Protein AF-A0A200QDT8-F1 (afdb_monomer)

Secondary structure (DSSP, 8-state):
-----------SS-GGGGTSPPPTT--PPPPPPB-S-S-HHHHHHHHHHHHGGGTT-HHHHHHHGGGGB-HHHHHHHHTSPTT----

Solvent-accessible surface area (backbone atoms only — not comparable to full-atom values): 5568 Å² total; per-residue (Å²): 137,78,85,89,86,80,68,94,78,57,53,27,41,54,71,70,62,76,75,51,79,76,65,91,89,70,70,89,70,88,57,77,69,38,51,74,75,79,61,66,68,59,52,52,50,52,53,41,60,64,48,48,93,50,46,82,36,65,70,55,50,66,73,48,49,66,67,28,34,30,68,61,37,33,53,52,54,73,68,42,56,59,58,70,47,82,134

pLDDT: mean 88.83, std 16.09, range [31.02, 98.56]

Radius of gyration: 13.63 Å; Cα contacts (8 Å, |Δi|>4): 80; chains: 1; bounding box: 25×38×32 Å

Organism: Macleaya cordata (NCBI:txid56857)

Mean predicted aligned error: 5.43 Å

Sequence (87 aa):
MNKIFLFNHRPPYPSELQQRSFPKGYFSPTFTLYNGEGSAREHVSRFLETLGEHEGDFDLRLREFSKSLTGRAYTWYNNLKPNSIHT

Foldseek 3Di:
DDDDDDDPQQFLAANVLVVDDDPPPDDQFQAAEDAPDDDPPVSVVRLLVRCPPCSVPPSVCSVNVLNNYDHPRNVVRSPRDHPNDDD

Structure (mmCIF, N/CA/C/O backbone):
data_AF-A0A200QDT8-F1
#
_entry.id   AF-A0A200QDT8-F1
#
loop_
_atom_site.group_PDB
_atom_site.id
_atom_site.type_symbol
_atom_site.label_atom_id
_atom_site.label_alt_id
_atom_site.label_comp_id
_atom_site.label_asym_id
_atom_site.label_entity_id
_atom_site.label_seq_id
_atom_site.pdbx_PDB_ins_code
_atom_site.Cartn_x
_atom_site.Cartn_y
_atom_site.Cartn_z
_atom_site.occupancy
_atom_site.B_iso_or_equiv
_atom_site.auth_seq_id
_atom_site.auth_comp_id
_atom_site.auth_asym_id
_atom_site.auth_atom_id
_atom_site.pdbx_PDB_model_num
ATOM 1 N N . MET A 1 1 ? 1.722 26.682 4.899 1.00 32.88 1 MET A N 1
ATOM 2 C CA . MET A 1 1 ? 2.008 26.401 3.478 1.00 32.88 1 MET A CA 1
ATOM 3 C C . MET A 1 1 ? 0.809 25.688 2.865 1.00 32.88 1 MET A C 1
ATOM 5 O O . MET A 1 1 ? 0.498 24.578 3.263 1.00 32.88 1 MET A O 1
ATOM 9 N N . ASN A 1 2 ? 0.096 26.423 2.007 1.00 31.02 2 ASN A N 1
ATOM 10 C CA . ASN A 1 2 ? -0.768 26.022 0.888 1.00 31.02 2 ASN A CA 1
ATOM 11 C C . ASN A 1 2 ? -1.738 24.835 1.052 1.00 31.02 2 ASN A C 1
ATOM 13 O O . ASN A 1 2 ? -1.483 23.713 0.627 1.00 31.02 2 ASN A O 1
ATOM 17 N N . LYS A 1 3 ? -2.944 25.187 1.525 1.00 40.78 3 LYS A N 1
ATOM 18 C CA . LYS A 1 3 ? -4.213 24.785 0.889 1.00 40.78 3 LYS A CA 1
ATOM 19 C C . LYS A 1 3 ? -4.126 25.046 -0.625 1.00 40.78 3 LYS A C 1
ATOM 21 O O . LYS A 1 3 ? -3.485 26.017 -1.008 1.00 40.78 3 LYS A O 1
ATOM 26 N N . ILE A 1 4 ? -4.867 24.274 -1.426 1.00 43.69 4 ILE A N 1
ATOM 27 C CA . ILE A 1 4 ? -4.935 24.272 -2.906 1.00 43.69 4 ILE A CA 1
ATOM 28 C C . ILE A 1 4 ? -3.946 23.263 -3.522 1.00 43.69 4 ILE A C 1
ATOM 30 O O . ILE A 1 4 ? -2.866 23.664 -3.909 1.00 43.69 4 ILE A O 1
ATOM 34 N N . PHE A 1 5 ? -4.305 21.965 -3.547 1.00 41.69 5 PHE A N 1
ATOM 35 C CA . PHE A 1 5 ? -4.007 20.961 -4.607 1.00 41.69 5 PHE A CA 1
ATOM 36 C C . PHE A 1 5 ? -4.499 19.540 -4.239 1.00 41.69 5 PHE A C 1
ATOM 38 O O . PHE A 1 5 ? -3.815 18.554 -4.483 1.00 41.69 5 PHE A O 1
ATOM 45 N N . LEU A 1 6 ? -5.712 19.380 -3.707 1.00 45.59 6 LEU A N 1
ATOM 46 C CA . LEU A 1 6 ? -6.433 18.126 -3.940 1.00 45.59 6 LEU A CA 1
ATOM 47 C C . LEU A 1 6 ? -7.724 18.480 -4.666 1.00 45.59 6 LEU A C 1
ATOM 49 O O . LEU A 1 6 ? -8.738 18.842 -4.078 1.00 45.59 6 LEU A O 1
ATOM 53 N N . PHE A 1 7 ? -7.604 18.430 -5.992 1.00 45.47 7 PHE A N 1
ATOM 54 C CA . PHE A 1 7 ? -8.675 18.114 -6.928 1.00 45.47 7 PHE A CA 1
ATOM 55 C C . PHE A 1 7 ? -9.553 16.979 -6.376 1.00 45.47 7 PHE A C 1
ATOM 57 O O . PHE A 1 7 ? -9.118 16.248 -5.494 1.00 45.47 7 PHE A O 1
ATOM 64 N N . ASN A 1 8 ? -10.757 16.803 -6.925 1.00 52.06 8 ASN A N 1
ATOM 65 C CA . ASN A 1 8 ? -11.685 15.690 -6.677 1.00 52.06 8 ASN A CA 1
ATOM 66 C C . ASN A 1 8 ? -11.061 14.292 -6.923 1.00 52.06 8 ASN A C 1
ATOM 68 O O . ASN A 1 8 ? -11.525 13.542 -7.781 1.00 52.06 8 ASN A O 1
ATOM 72 N N . HIS A 1 9 ? -10.011 13.917 -6.197 1.00 67.31 9 HIS A N 1
ATOM 73 C CA . HIS A 1 9 ? -9.453 12.583 -6.197 1.00 67.31 9 HIS A CA 1
ATOM 74 C C . HIS A 1 9 ? -10.391 11.731 -5.360 1.00 67.31 9 HIS A C 1
ATOM 76 O O . HIS A 1 9 ? -10.379 11.743 -4.130 1.00 67.31 9 HIS A O 1
ATOM 82 N N . ARG A 1 10 ? -11.315 11.085 -6.061 1.00 81.31 10 ARG A N 1
ATOM 83 C CA . ARG A 1 10 ? -12.147 10.055 -5.470 1.00 81.31 10 ARG A CA 1
ATOM 84 C C . ARG A 1 10 ? -11.368 8.753 -5.624 1.00 81.31 10 ARG A C 1
ATOM 86 O O . ARG A 1 10 ? -11.103 8.369 -6.764 1.00 81.31 10 ARG A O 1
ATOM 93 N N . PRO A 1 11 ? -10.981 8.099 -4.522 1.00 87.75 11 PRO A N 1
ATOM 94 C CA . PRO A 1 11 ? -10.253 6.855 -4.600 1.00 87.75 11 PRO A CA 1
ATOM 95 C C . PRO A 1 11 ? -11.111 5.800 -5.303 1.00 87.75 11 PRO A C 1
ATOM 97 O O . PRO A 1 11 ? -12.343 5.901 -5.342 1.00 87.75 11 PRO A O 1
ATOM 100 N N . PRO A 1 12 ? -10.470 4.762 -5.847 1.00 93.31 12 PRO A N 1
ATOM 101 C CA . PRO A 1 12 ? -11.199 3.672 -6.469 1.00 93.31 12 PRO A CA 1
ATOM 102 C C . PRO A 1 12 ? -11.950 2.802 -5.457 1.00 93.31 12 PRO A C 1
ATOM 104 O O . PRO A 1 12 ? -12.848 2.074 -5.860 1.00 93.31 12 PRO A O 1
ATOM 107 N N . TYR A 1 13 ? -11.637 2.898 -4.163 1.00 93.31 13 TYR A N 1
ATOM 108 C CA . TYR A 1 13 ? -12.388 2.263 -3.078 1.00 93.31 13 TYR A CA 1
ATOM 109 C C . TYR A 1 13 ? -13.531 3.158 -2.552 1.00 93.31 13 TYR A C 1
ATOM 111 O O . TYR A 1 13 ? -13.515 4.367 -2.805 1.00 93.31 13 TYR A O 1
ATOM 119 N N . PRO A 1 14 ? -14.504 2.604 -1.797 1.00 91.69 14 PRO A N 1
ATOM 120 C CA . PRO A 1 14 ? -15.656 3.347 -1.295 1.00 91.69 14 PRO A CA 1
ATOM 121 C C . PRO A 1 14 ? -15.244 4.569 -0.470 1.00 91.69 14 PRO A C 1
ATOM 123 O O . PRO A 1 14 ? -14.432 4.477 0.455 1.00 91.69 14 PRO A O 1
ATOM 126 N N . SER A 1 15 ? -15.783 5.739 -0.814 1.00 87.12 15 SER A N 1
ATOM 127 C CA . SER A 1 15 ? -15.376 7.008 -0.194 1.00 87.12 15 SER A CA 1
ATOM 128 C C . SER A 1 15 ? -15.617 7.069 1.320 1.00 87.12 15 SER A C 1
ATOM 130 O O . SER A 1 15 ? -14.920 7.804 2.021 1.00 87.12 15 SER A O 1
ATOM 132 N N . GLU A 1 16 ? -16.540 6.255 1.840 1.00 89.12 16 GLU A N 1
ATOM 133 C CA . GLU A 1 16 ? -16.829 6.131 3.270 1.00 89.12 16 GLU A CA 1
ATOM 134 C C . GLU A 1 16 ? -15.605 5.631 4.053 1.00 89.12 16 GLU A C 1
ATOM 136 O O . GLU A 1 16 ? -15.434 5.988 5.218 1.00 89.12 16 GLU A O 1
ATOM 141 N N . LEU A 1 17 ? -14.708 4.867 3.414 1.00 89.81 17 LEU A N 1
ATOM 142 C CA . LEU A 1 17 ? -13.482 4.366 4.043 1.00 89.81 17 LEU A CA 1
ATOM 143 C C . LEU A 1 17 ? -12.502 5.486 4.408 1.00 89.81 17 LEU A C 1
ATOM 145 O O . LEU A 1 17 ? -11.731 5.334 5.353 1.00 89.81 17 LEU A O 1
ATOM 149 N N . GLN A 1 18 ? -12.539 6.630 3.715 1.00 85.38 18 GLN A N 1
ATOM 150 C CA . GLN A 1 18 ? -11.700 7.776 4.083 1.00 85.38 18 GLN A CA 1
AT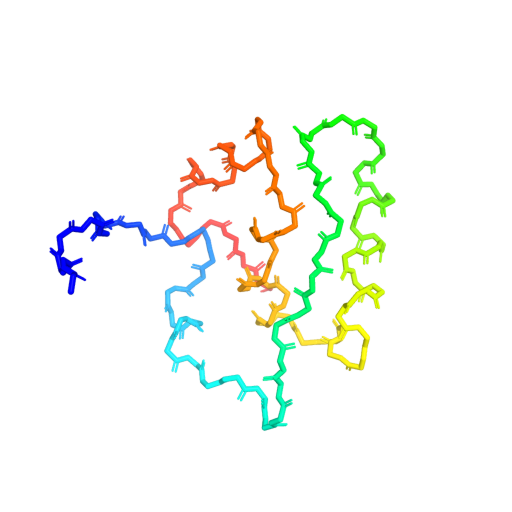OM 151 C C . GLN A 1 18 ? -12.104 8.383 5.429 1.00 85.38 18 GLN A C 1
ATOM 153 O O . GLN A 1 18 ? -11.259 8.949 6.119 1.00 85.38 18 GLN A O 1
ATOM 158 N N . GLN A 1 19 ? -13.383 8.265 5.796 1.00 86.19 19 GLN A N 1
ATOM 159 C CA . GLN A 1 19 ? -13.924 8.806 7.043 1.00 86.19 19 GLN A CA 1
ATOM 160 C C . GLN A 1 19 ? -13.751 7.842 8.223 1.00 86.19 19 GLN A C 1
ATOM 162 O O . GLN A 1 19 ? -13.915 8.251 9.372 1.00 86.19 19 GLN A O 1
ATOM 167 N N . ARG A 1 20 ? -13.409 6.570 7.969 1.00 89.25 20 ARG A N 1
ATOM 168 C CA . ARG A 1 20 ? -13.153 5.591 9.030 1.00 89.25 20 ARG A CA 1
ATOM 169 C C . ARG A 1 20 ? -11.839 5.914 9.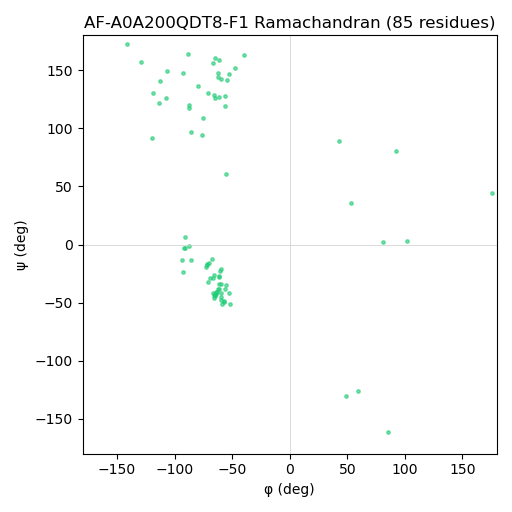743 1.00 89.25 20 ARG A C 1
ATOM 171 O O . ARG A 1 20 ? -10.787 6.103 9.122 1.00 89.25 20 ARG A O 1
ATOM 178 N N . SER A 1 21 ? -11.898 5.949 11.070 1.00 90.25 21 SER A N 1
ATOM 179 C CA . SER A 1 21 ? -10.710 6.068 11.914 1.00 90.25 21 SER A CA 1
ATOM 180 C C . SER A 1 21 ? -9.769 4.890 11.674 1.00 90.25 21 SER A C 1
ATOM 182 O O . SER A 1 21 ? -10.214 3.763 11.471 1.00 90.25 21 SER A O 1
ATOM 184 N N . PHE A 1 22 ? -8.462 5.143 11.694 1.00 91.12 22 PHE A N 1
ATOM 185 C CA . PHE A 1 22 ? -7.479 4.062 11.733 1.00 91.12 22 PHE A CA 1
ATOM 186 C C . PHE A 1 22 ? -7.561 3.298 13.067 1.00 91.12 22 PHE A C 1
ATOM 188 O O . PHE A 1 22 ? -7.998 3.882 14.069 1.00 91.12 22 PHE A O 1
ATOM 195 N N . PRO A 1 23 ? -7.117 2.026 13.110 1.00 90.19 23 PRO A N 1
ATOM 196 C CA . PRO A 1 23 ? -6.968 1.295 14.361 1.00 90.19 23 PRO A CA 1
ATOM 197 C C . PRO A 1 23 ? -6.124 2.080 15.373 1.00 90.19 23 PRO A C 1
ATOM 199 O O . PRO A 1 23 ? -5.201 2.820 15.017 1.00 90.19 23 PRO A O 1
ATOM 202 N N . LYS A 1 24 ? -6.443 1.941 16.661 1.00 91.19 24 LYS A N 1
ATOM 203 C CA . LYS A 1 24 ? -5.719 2.651 17.721 1.00 91.19 24 LYS A CA 1
ATOM 204 C C . LYS A 1 24 ? -4.250 2.223 17.722 1.00 91.19 24 LYS A C 1
ATOM 206 O O . LYS A 1 24 ? -3.961 1.040 17.823 1.00 91.19 24 LYS A O 1
ATOM 211 N N . GLY A 1 25 ? -3.343 3.197 17.671 1.00 89.38 25 GLY A N 1
ATOM 212 C CA . GLY A 1 25 ? -1.901 2.936 17.643 1.00 89.38 25 GLY A CA 1
ATOM 213 C C . GLY A 1 25 ? -1.355 2.575 16.260 1.00 89.38 25 GLY A C 1
ATOM 214 O O . GLY A 1 25 ? -0.154 2.358 16.141 1.00 89.38 25 GLY A O 1
ATOM 215 N N . TYR A 1 26 ? -2.196 2.564 15.220 1.00 93.81 26 TYR A N 1
ATOM 216 C CA . TYR A 1 26 ? -1.737 2.319 13.863 1.00 93.81 26 TYR A CA 1
ATOM 217 C C . TYR A 1 26 ? -0.824 3.444 13.373 1.00 93.81 26 TYR A C 1
ATOM 219 O O . TYR A 1 26 ? -1.188 4.625 13.391 1.00 93.81 26 TYR A O 1
ATOM 227 N N . PHE A 1 27 ? 0.342 3.050 12.874 1.00 92.50 27 PHE A N 1
ATOM 228 C CA . PHE A 1 27 ? 1.241 3.910 12.129 1.00 92.50 27 PHE A CA 1
ATOM 229 C C . PHE A 1 27 ? 1.408 3.336 10.726 1.00 92.50 27 PHE A C 1
ATOM 231 O O . PHE A 1 27 ? 1.694 2.151 10.577 1.00 92.50 27 PHE A O 1
ATOM 238 N N . SER A 1 28 ? 1.237 4.179 9.708 1.00 92.44 28 SER A N 1
ATOM 239 C CA . SER A 1 28 ? 1.397 3.780 8.308 1.00 92.44 28 SER A CA 1
ATOM 240 C C . SER A 1 28 ? 2.794 3.188 8.084 1.00 92.44 28 SER A C 1
ATOM 242 O O . SER A 1 28 ? 3.776 3.917 8.246 1.00 92.44 28 SER A O 1
ATOM 244 N N . PRO A 1 29 ? 2.909 1.918 7.665 1.00 94.94 29 PRO A N 1
ATOM 245 C CA . PRO A 1 29 ? 4.190 1.332 7.308 1.00 94.94 29 PRO A CA 1
ATOM 246 C C . PRO A 1 29 ? 4.809 2.009 6.085 1.00 94.94 29 PRO A C 1
ATOM 248 O O . PRO A 1 29 ? 4.121 2.627 5.266 1.00 94.94 29 PRO A O 1
ATOM 251 N N . THR A 1 30 ? 6.117 1.824 5.929 1.00 96.62 30 THR A N 1
ATOM 252 C CA . THR A 1 30 ? 6.812 2.100 4.670 1.00 96.62 30 THR A CA 1
ATOM 253 C C . THR A 1 30 ? 6.746 0.857 3.796 1.00 96.62 30 THR A C 1
ATOM 255 O O . THR A 1 30 ? 7.258 -0.194 4.173 1.00 96.62 30 THR A O 1
ATOM 258 N N . PHE A 1 31 ? 6.147 0.978 2.616 1.00 97.25 31 PHE A N 1
ATOM 259 C CA . PHE A 1 31 ? 5.994 -0.136 1.685 1.00 97.25 31 PHE A CA 1
ATOM 260 C C . PHE A 1 31 ? 7.144 -0.204 0.680 1.00 97.25 31 PHE A C 1
ATOM 262 O O . PHE A 1 31 ? 7.664 0.818 0.228 1.00 97.25 31 PHE A O 1
ATOM 269 N N . THR A 1 32 ? 7.496 -1.420 0.259 1.00 96.12 32 THR A N 1
ATOM 270 C CA . THR A 1 32 ? 8.260 -1.601 -0.980 1.00 96.12 32 THR A CA 1
ATOM 271 C C . THR A 1 32 ? 7.408 -1.151 -2.162 1.00 96.12 32 THR A C 1
ATOM 273 O O . THR A 1 32 ? 6.281 -1.617 -2.331 1.00 96.12 32 THR A O 1
ATOM 276 N N . LEU A 1 33 ? 7.953 -0.251 -2.979 1.00 98.31 33 LEU A N 1
ATOM 277 C CA . LEU A 1 33 ? 7.234 0.317 -4.113 1.00 98.31 33 LEU A CA 1
ATOM 278 C C . LEU A 1 33 ? 7.235 -0.629 -5.315 1.00 98.31 33 LEU A C 1
ATOM 280 O O . LEU A 1 33 ? 8.271 -1.167 -5.701 1.00 98.31 33 LEU A O 1
ATOM 284 N N . TYR A 1 34 ? 6.075 -0.759 -5.949 1.00 98.56 34 TYR A N 1
ATOM 285 C CA . TYR A 1 34 ? 5.868 -1.539 -7.161 1.00 98.56 34 TYR A CA 1
ATOM 286 C C . TYR A 1 34 ? 5.523 -0.628 -8.333 1.00 98.56 34 TYR A C 1
ATOM 288 O O . TYR A 1 34 ? 4.551 0.127 -8.296 1.00 98.56 34 TYR A O 1
ATOM 296 N N . ASN A 1 35 ? 6.336 -0.684 -9.387 1.00 98.19 35 ASN A N 1
ATOM 297 C CA . ASN A 1 35 ? 6.178 0.147 -10.583 1.00 98.19 35 ASN A CA 1
ATOM 298 C C . ASN A 1 35 ? 5.313 -0.510 -11.679 1.00 98.19 35 ASN A C 1
ATOM 300 O O . ASN A 1 35 ? 5.053 0.128 -12.704 1.00 98.19 35 ASN A O 1
ATOM 304 N N . GLY A 1 36 ? 4.867 -1.755 -11.466 1.00 97.56 36 GLY A N 1
ATOM 305 C CA . GLY A 1 36 ? 4.171 -2.573 -12.464 1.00 97.56 36 GLY A CA 1
ATOM 306 C C . GLY A 1 36 ? 5.042 -3.645 -13.127 1.00 97.56 36 GLY A C 1
ATOM 307 O O . GLY A 1 36 ? 4.562 -4.330 -14.025 1.00 97.56 36 GLY A O 1
ATOM 308 N N . GLU A 1 37 ? 6.306 -3.795 -12.725 1.00 97.44 37 GLU A N 1
ATOM 309 C CA . GLU A 1 37 ? 7.251 -4.746 -13.320 1.00 97.44 37 GLU A CA 1
ATOM 310 C C . GLU A 1 37 ? 7.615 -5.866 -12.343 1.00 97.44 37 GLU A C 1
ATOM 312 O O . GLU A 1 37 ? 7.791 -5.643 -11.147 1.00 97.44 37 GLU A O 1
ATOM 317 N N . GLY A 1 38 ? 7.733 -7.092 -12.858 1.00 96.62 38 GLY A N 1
ATOM 318 C CA . GLY A 1 38 ? 7.956 -8.286 -12.043 1.00 96.62 38 GLY A CA 1
ATOM 319 C C . GLY A 1 38 ? 6.662 -8.895 -11.493 1.00 96.62 38 GLY A C 1
ATOM 320 O O . GLY A 1 38 ? 5.566 -8.668 -12.010 1.00 96.62 38 GLY A O 1
ATOM 321 N N . SER A 1 39 ? 6.791 -9.722 -10.455 1.00 98.06 39 SER A N 1
ATOM 322 C CA . SER A 1 39 ? 5.689 -10.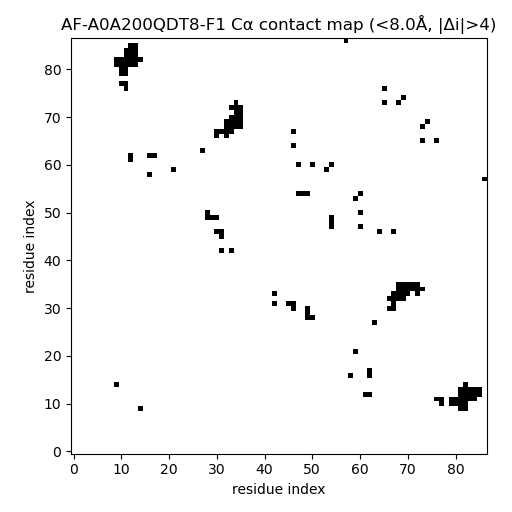530 -9.926 1.00 98.06 39 SER A CA 1
ATOM 323 C C . SER A 1 39 ? 4.694 -9.697 -9.112 1.00 98.06 39 SER A C 1
ATOM 325 O O . SER A 1 39 ? 4.956 -9.323 -7.969 1.00 98.06 39 SER A O 1
ATOM 327 N N . ALA A 1 40 ? 3.499 -9.478 -9.667 1.00 97.56 40 ALA A N 1
ATOM 328 C CA . ALA A 1 40 ? 2.395 -8.848 -8.939 1.00 97.56 40 ALA A CA 1
ATOM 329 C C . ALA A 1 40 ? 1.986 -9.653 -7.690 1.00 97.56 40 ALA A C 1
ATOM 331 O O . ALA A 1 40 ? 1.643 -9.075 -6.662 1.00 97.56 40 ALA A O 1
ATOM 332 N N . ARG A 1 41 ? 2.071 -10.991 -7.747 1.00 98.19 41 ARG A N 1
ATOM 333 C CA . ARG A 1 41 ? 1.770 -11.864 -6.602 1.00 98.19 41 ARG A CA 1
ATOM 334 C C . ARG A 1 41 ? 2.747 -11.644 -5.448 1.00 98.19 41 ARG A C 1
ATOM 336 O O . ARG A 1 41 ? 2.328 -11.594 -4.298 1.00 98.19 41 ARG A O 1
ATOM 343 N N . GLU A 1 42 ? 4.033 -11.512 -5.755 1.00 98.38 42 GLU A N 1
ATOM 344 C CA . GLU A 1 42 ? 5.070 -11.243 -4.754 1.00 98.38 42 GLU A CA 1
ATOM 345 C C . GLU A 1 42 ? 4.899 -9.855 -4.139 1.00 98.38 42 GLU A C 1
ATOM 347 O O . GLU A 1 42 ? 4.989 -9.706 -2.924 1.00 98.38 42 GLU A O 1
ATOM 352 N N . HIS A 1 43 ? 4.578 -8.854 -4.963 1.00 98.38 43 HIS A N 1
ATOM 353 C CA . HIS A 1 43 ? 4.238 -7.522 -4.480 1.00 98.38 43 HIS A CA 1
ATOM 354 C C . HIS A 1 43 ? 3.063 -7.554 -3.490 1.00 98.38 43 HIS A C 1
ATOM 356 O O . HIS A 1 43 ? 3.183 -6.998 -2.401 1.00 98.38 43 HIS A O 1
ATOM 362 N N . VAL A 1 44 ? 1.966 -8.243 -3.829 1.00 97.75 44 VAL A N 1
ATOM 363 C CA . VAL A 1 44 ? 0.803 -8.369 -2.937 1.00 97.75 44 VAL A CA 1
ATOM 364 C C . VAL A 1 44 ? 1.160 -9.122 -1.650 1.00 97.75 44 VAL A C 1
ATOM 366 O O . VAL A 1 44 ? 0.745 -8.683 -0.583 1.00 97.75 44 VAL A O 1
ATOM 369 N N . SER A 1 45 ? 1.962 -10.194 -1.718 1.00 98.25 45 SER A N 1
ATOM 370 C CA . SER A 1 45 ? 2.437 -10.906 -0.515 1.00 98.25 45 SER A CA 1
ATOM 371 C C . SER A 1 45 ? 3.211 -9.971 0.411 1.00 98.25 45 SER A C 1
ATOM 373 O O . SER A 1 45 ? 2.845 -9.819 1.571 1.00 98.25 45 SER A O 1
ATOM 375 N N . ARG A 1 46 ? 4.205 -9.244 -0.121 1.00 98.31 46 ARG A N 1
ATOM 376 C CA . ARG A 1 46 ? 5.000 -8.279 0.658 1.00 98.31 46 ARG A CA 1
ATOM 377 C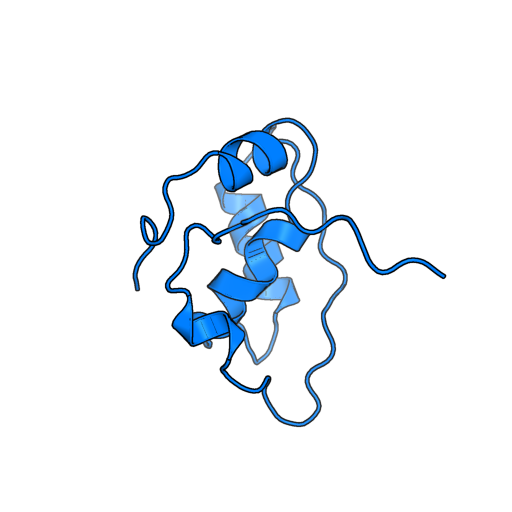 C . ARG A 1 46 ? 4.162 -7.139 1.219 1.00 98.31 46 ARG A C 1
ATOM 379 O O . ARG A 1 46 ? 4.419 -6.685 2.329 1.00 98.31 46 ARG A O 1
ATOM 386 N N . PHE A 1 47 ? 3.185 -6.652 0.455 1.00 98.38 47 PHE A N 1
ATOM 387 C CA . PHE A 1 47 ? 2.251 -5.632 0.921 1.00 98.38 47 PHE A CA 1
ATOM 388 C C . PHE A 1 47 ? 1.471 -6.116 2.152 1.00 98.38 47 PHE A C 1
ATOM 390 O O . PHE A 1 47 ? 1.424 -5.397 3.147 1.00 98.38 47 PHE A O 1
ATOM 397 N N . LEU A 1 48 ? 0.922 -7.337 2.110 1.00 97.69 48 LEU A N 1
ATOM 398 C CA . LEU A 1 48 ? 0.199 -7.932 3.238 1.00 97.69 48 LEU A CA 1
ATOM 399 C C . LEU A 1 48 ? 1.127 -8.199 4.431 1.00 97.69 48 LEU A C 1
ATOM 401 O O . LEU A 1 48 ? 0.824 -7.765 5.536 1.00 97.69 48 LEU A O 1
ATOM 405 N N . GLU A 1 49 ? 2.304 -8.780 4.195 1.00 98.00 49 GLU A N 1
ATOM 406 C CA . GLU A 1 49 ? 3.329 -8.995 5.228 1.00 98.00 49 GLU A CA 1
ATOM 407 C C . GLU A 1 49 ? 3.735 -7.680 5.917 1.00 98.00 49 GLU A C 1
ATOM 409 O O . GLU A 1 49 ? 3.918 -7.643 7.132 1.00 98.00 49 GLU A O 1
ATOM 414 N N . THR A 1 50 ? 3.819 -6.577 5.163 1.00 98.00 50 THR A N 1
ATOM 415 C CA . THR A 1 50 ? 4.146 -5.241 5.695 1.00 98.00 50 THR A CA 1
ATOM 416 C C . THR A 1 50 ? 3.021 -4.666 6.568 1.00 98.00 50 THR A C 1
ATOM 418 O O . THR A 1 50 ? 3.297 -3.889 7.482 1.00 98.00 50 THR A O 1
ATOM 421 N N . LEU A 1 51 ? 1.759 -5.038 6.324 1.00 96.38 51 LEU A N 1
ATOM 422 C CA . LEU A 1 51 ? 0.635 -4.668 7.196 1.00 96.38 51 LEU A CA 1
ATOM 423 C C . LEU A 1 51 ? 0.639 -5.443 8.524 1.00 96.38 51 LEU A C 1
ATOM 425 O O . LEU A 1 51 ? 0.018 -4.986 9.487 1.00 96.38 51 LEU A O 1
ATOM 429 N N . GLY A 1 52 ? 1.345 -6.575 8.594 1.00 95.44 52 GLY A N 1
ATOM 430 C CA . GLY A 1 52 ? 1.551 -7.344 9.818 1.00 95.44 52 GLY A CA 1
ATOM 431 C C . GLY A 1 52 ? 0.237 -7.803 10.448 1.00 95.44 52 GLY A C 1
ATOM 432 O O . GLY A 1 52 ? -0.607 -8.400 9.787 1.00 95.44 52 GLY A O 1
ATOM 433 N N . GLU A 1 53 ? 0.032 -7.494 11.729 1.00 95.19 53 GLU A N 1
ATOM 434 C CA . GLU A 1 53 ? -1.192 -7.865 12.459 1.00 95.19 53 GLU A CA 1
ATOM 435 C C . GLU A 1 53 ? -2.478 -7.285 11.850 1.00 95.19 53 GLU A C 1
ATOM 437 O O . GLU A 1 53 ? -3.569 -7.816 12.063 1.00 95.19 53 GLU A O 1
ATOM 442 N N . HIS A 1 54 ? -2.359 -6.217 11.057 1.00 94.94 54 HIS A N 1
ATOM 443 C CA . HIS A 1 54 ? -3.483 -5.609 10.362 1.00 94.94 54 HIS A CA 1
ATOM 444 C C . HIS A 1 54 ? -3.703 -6.176 8.965 1.00 94.94 54 HIS A C 1
ATOM 446 O O . HIS A 1 54 ? -4.555 -5.661 8.239 1.00 94.94 54 HIS A O 1
ATOM 452 N N . GLU A 1 55 ? -2.981 -7.229 8.562 1.00 94.50 55 GLU A N 1
ATOM 453 C CA . GLU A 1 55 ? -3.208 -7.821 7.254 1.00 94.50 55 GLU A CA 1
ATOM 454 C C . GLU A 1 55 ? -4.670 -8.223 7.107 1.00 94.50 55 GLU A C 1
ATOM 456 O O . GLU A 1 55 ? -5.197 -8.019 6.040 1.00 94.50 55 GLU A O 1
ATOM 461 N N . GLY A 1 56 ? -5.385 -8.684 8.139 1.00 93.75 56 GLY A N 1
ATOM 462 C CA . GLY A 1 56 ? -6.810 -9.048 8.063 1.00 93.75 56 GLY A CA 1
ATOM 463 C C . GLY A 1 56 ? -7.794 -7.889 7.823 1.00 93.75 56 GLY A C 1
ATOM 464 O O . GLY A 1 56 ? -8.954 -8.141 7.500 1.00 93.75 56 GLY A O 1
ATOM 465 N N . ASP A 1 57 ? -7.359 -6.635 7.957 1.00 93.81 57 ASP A N 1
ATOM 466 C CA . ASP A 1 57 ? -8.215 -5.452 7.845 1.00 93.81 57 ASP A CA 1
ATOM 467 C C . ASP A 1 57 ? -8.348 -5.009 6.378 1.00 93.81 57 ASP A C 1
ATOM 469 O O . ASP A 1 57 ? -7.491 -4.319 5.821 1.00 93.81 57 ASP A O 1
ATOM 473 N N . PHE A 1 58 ? -9.438 -5.423 5.726 1.00 92.62 58 PHE A N 1
ATOM 474 C CA . PHE A 1 58 ? -9.692 -5.099 4.320 1.00 92.62 58 PHE A CA 1
ATOM 475 C C . PHE A 1 58 ? -9.821 -3.596 4.047 1.00 92.62 58 PHE A C 1
ATOM 477 O O . PHE A 1 58 ? -9.377 -3.137 2.992 1.00 92.62 58 PHE A O 1
ATOM 484 N N . ASP A 1 59 ? -10.376 -2.820 4.979 1.00 93.25 59 ASP A N 1
ATOM 485 C CA . ASP A 1 59 ? -10.484 -1.372 4.808 1.00 93.25 59 ASP A CA 1
ATOM 486 C C . ASP A 1 59 ? -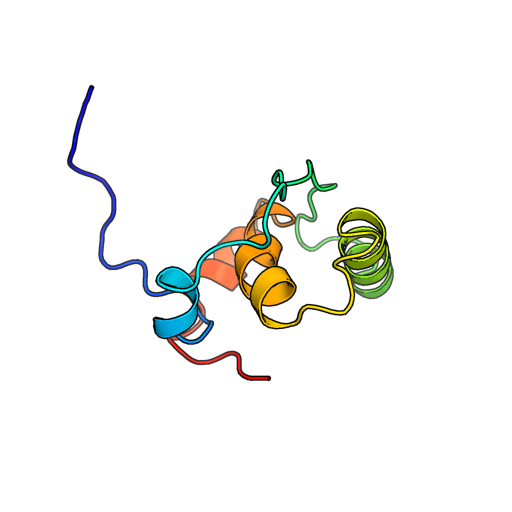9.096 -0.744 4.784 1.00 93.25 59 ASP A C 1
ATOM 488 O O . ASP A 1 59 ? -8.793 0.112 3.946 1.00 93.25 59 ASP A O 1
ATOM 492 N N . LEU A 1 60 ? -8.236 -1.189 5.702 1.00 93.81 60 LEU A N 1
ATOM 493 C CA . LEU A 1 60 ? -6.869 -0.716 5.787 1.00 93.81 60 LEU A CA 1
ATOM 494 C C . LEU A 1 60 ? -6.073 -1.098 4.542 1.00 93.81 60 LEU A C 1
ATOM 496 O O . LEU A 1 60 ? -5.397 -0.237 3.980 1.00 93.81 60 LEU A O 1
ATOM 500 N N . ARG A 1 61 ? -6.222 -2.336 4.048 1.00 95.06 61 ARG A N 1
ATOM 501 C CA . ARG A 1 61 ? -5.612 -2.763 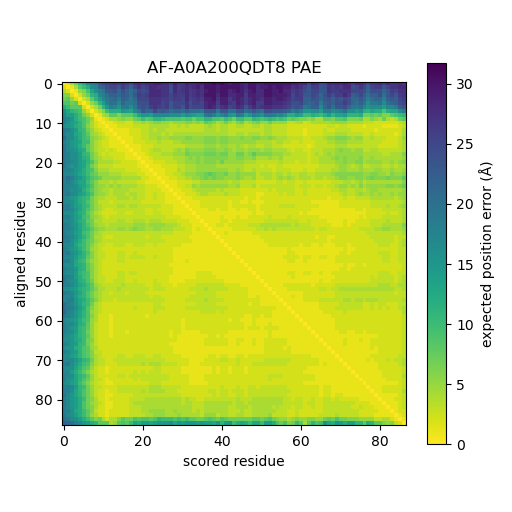2.778 1.00 95.06 61 ARG A CA 1
ATOM 502 C C . ARG A 1 61 ? -5.960 -1.793 1.653 1.00 95.06 61 ARG A C 1
ATOM 504 O O . ARG A 1 61 ? -5.066 -1.308 0.967 1.00 95.06 61 ARG A O 1
ATOM 511 N N . LEU A 1 62 ? -7.245 -1.480 1.476 1.00 95.00 62 LEU A N 1
ATOM 512 C CA . LEU A 1 62 ? -7.703 -0.596 0.401 1.00 95.00 62 LEU A CA 1
ATOM 513 C C . LEU A 1 62 ? -7.145 0.826 0.535 1.00 95.00 62 LEU A C 1
ATOM 515 O O . LEU A 1 62 ? -6.733 1.428 -0.459 1.00 95.00 62 LEU A O 1
ATOM 519 N N . ARG A 1 63 ? -7.099 1.356 1.760 1.00 93.50 63 ARG A N 1
ATOM 520 C CA . ARG A 1 63 ? -6.597 2.710 2.036 1.00 93.50 63 ARG A CA 1
ATOM 521 C C . ARG A 1 63 ? -5.087 2.837 1.861 1.00 93.50 63 ARG A C 1
ATOM 523 O O . ARG A 1 63 ? -4.622 3.900 1.455 1.00 93.50 63 ARG A O 1
ATOM 530 N N . GLU A 1 64 ? -4.340 1.776 2.149 1.00 95.44 64 GLU A N 1
ATOM 531 C CA . GLU A 1 64 ? -2.874 1.766 2.140 1.00 95.44 64 GLU A CA 1
ATOM 532 C C . GLU A 1 64 ? -2.274 1.320 0.801 1.00 95.44 64 GLU A C 1
ATOM 534 O O . GLU A 1 64 ? -1.151 1.705 0.477 1.00 95.44 64 GLU A O 1
ATOM 539 N N . PHE A 1 65 ? -3.016 0.563 -0.016 1.00 96.44 65 PHE A N 1
ATOM 540 C CA . PHE A 1 65 ? -2.486 -0.071 -1.227 1.00 96.44 65 PHE A CA 1
ATOM 541 C C . PHE A 1 65 ? -1.778 0.903 -2.174 1.00 96.44 65 PHE A C 1
ATOM 543 O O . PHE A 1 65 ? -0.689 0.605 -2.664 1.00 96.44 65 PHE A O 1
ATOM 550 N N . SER A 1 66 ? -2.332 2.101 -2.388 1.00 96.06 66 SER A N 1
ATOM 551 C CA . SER A 1 66 ? -1.731 3.092 -3.290 1.00 96.06 66 SER A CA 1
ATOM 552 C C . SER A 1 66 ? -0.331 3.543 -2.862 1.00 96.06 66 SER A C 1
ATOM 554 O O . SER A 1 66 ? 0.468 3.897 -3.727 1.00 96.06 66 SER A O 1
ATOM 556 N N . LYS A 1 67 ? -0.001 3.486 -1.564 1.00 96.56 67 LYS A N 1
ATOM 557 C CA . LYS A 1 67 ? 1.328 3.837 -1.036 1.00 96.56 67 LYS A CA 1
ATOM 558 C C . LYS A 1 67 ? 2.396 2.804 -1.379 1.00 96.56 67 LYS A C 1
ATOM 560 O O . LYS A 1 67 ? 3.580 3.110 -1.310 1.00 96.56 67 LYS A O 1
ATOM 565 N N . SER A 1 68 ? 1.985 1.596 -1.753 1.00 98.25 68 SER A N 1
ATOM 566 C CA . SER A 1 68 ? 2.877 0.540 -2.229 1.00 98.25 68 SER A CA 1
ATOM 567 C C . SER A 1 68 ? 3.129 0.605 -3.740 1.00 98.25 68 SER A C 1
ATOM 569 O O . SER A 1 68 ? 3.900 -0.188 -4.274 1.00 98.25 68 SER A O 1
ATOM 571 N N . LEU A 1 69 ? 2.511 1.558 -4.447 1.00 98.25 69 LEU A N 1
ATOM 572 C CA . LEU A 1 69 ? 2.632 1.713 -5.893 1.00 98.25 69 LEU A CA 1
ATOM 573 C C . LEU A 1 69 ? 3.506 2.914 -6.256 1.00 98.25 69 LEU A C 1
ATOM 575 O O . LEU A 1 69 ? 3.514 3.943 -5.586 1.00 98.25 69 LEU A O 1
ATOM 579 N N . THR A 1 70 ? 4.196 2.809 -7.386 1.00 98.31 70 THR A N 1
ATOM 580 C CA . THR A 1 70 ? 4.923 3.920 -8.009 1.00 98.31 70 THR A CA 1
ATOM 581 C C . THR A 1 70 ? 4.785 3.873 -9.531 1.00 98.31 70 THR A C 1
ATOM 583 O O . THR A 1 70 ? 4.229 2.926 -10.092 1.00 98.31 70 THR A O 1
ATOM 586 N N . GLY A 1 71 ? 5.262 4.911 -10.218 1.00 97.75 71 GLY A N 1
ATOM 587 C CA . GLY A 1 71 ? 5.316 4.972 -11.680 1.00 97.75 71 GLY A CA 1
ATOM 588 C C . GLY A 1 71 ? 3.999 4.585 -12.363 1.00 97.75 71 GLY A C 1
ATOM 589 O O . GLY A 1 71 ? 2.924 5.066 -11.999 1.00 97.75 71 GLY A O 1
ATOM 590 N N . ARG A 1 72 ? 4.086 3.688 -13.356 1.00 97.06 72 ARG A N 1
ATOM 591 C CA . ARG A 1 72 ? 2.943 3.271 -14.186 1.00 97.06 72 ARG A CA 1
ATOM 592 C C . ARG A 1 72 ? 1.830 2.604 -13.378 1.00 97.06 72 ARG A C 1
ATOM 594 O O . ARG A 1 72 ? 0.663 2.867 -13.654 1.00 97.06 72 ARG A O 1
ATOM 601 N N . ALA A 1 73 ? 2.170 1.794 -12.375 1.00 98.00 73 ALA A N 1
ATOM 602 C CA . ALA A 1 73 ? 1.178 1.154 -11.513 1.00 98.00 73 ALA A CA 1
ATOM 603 C C . ALA A 1 73 ? 0.392 2.177 -10.678 1.00 98.00 73 ALA A C 1
ATOM 605 O O . ALA A 1 73 ? -0.835 2.101 -10.606 1.00 98.00 73 ALA A O 1
ATOM 606 N N . TYR A 1 74 ? 1.069 3.185 -10.118 1.00 96.81 74 TYR A N 1
ATOM 607 C CA . TYR A 1 74 ? 0.394 4.265 -9.393 1.00 96.81 74 TYR A CA 1
ATOM 608 C C . TYR A 1 74 ? -0.505 5.090 -10.322 1.00 96.81 74 TYR A C 1
ATOM 610 O O . TYR A 1 74 ? -1.653 5.378 -9.984 1.00 96.81 74 TYR A O 1
ATOM 618 N N . THR A 1 75 ? -0.028 5.439 -11.522 1.00 95.75 75 THR A N 1
ATOM 619 C CA . THR A 1 75 ? -0.847 6.142 -12.522 1.00 95.75 75 THR A CA 1
ATOM 620 C C . THR A 1 75 ? -2.084 5.334 -12.909 1.00 95.75 75 THR A C 1
ATOM 622 O O . THR A 1 75 ? -3.178 5.890 -12.948 1.00 95.75 75 THR A O 1
ATOM 625 N N . TRP A 1 76 ? -1.938 4.029 -13.154 1.00 95.75 76 TRP A N 1
ATOM 626 C CA . TRP A 1 76 ? -3.067 3.140 -13.432 1.00 95.75 76 TRP A CA 1
ATOM 627 C C . TRP A 1 76 ? -4.092 3.156 -12.292 1.00 95.75 76 TRP A C 1
ATOM 629 O O . TRP A 1 76 ? -5.270 3.398 -12.547 1.00 95.75 76 TRP A O 1
ATOM 639 N N . TYR A 1 77 ? -3.644 2.990 -11.044 1.00 95.75 77 TYR A N 1
ATOM 640 C CA . TYR A 1 77 ? -4.525 2.963 -9.876 1.00 95.75 77 TYR A CA 1
ATOM 641 C C . TYR A 1 77 ? -5.326 4.262 -9.711 1.00 95.75 77 TYR A C 1
ATOM 643 O O . TYR A 1 77 ? -6.524 4.2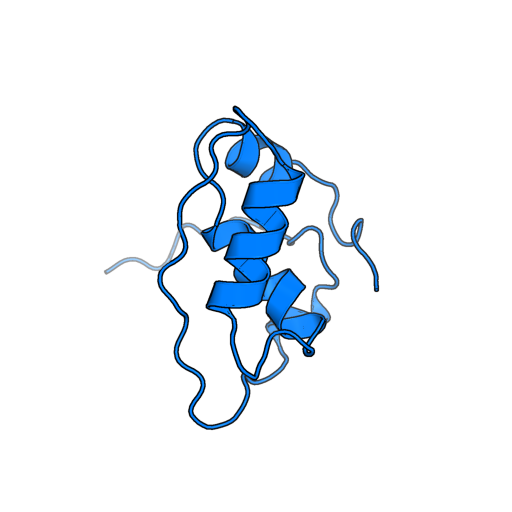26 -9.448 1.00 95.75 77 TYR A O 1
ATOM 651 N N . ASN A 1 78 ? -4.693 5.420 -9.920 1.00 92.81 78 ASN A N 1
ATOM 652 C CA . ASN A 1 78 ? -5.366 6.719 -9.809 1.00 92.81 78 ASN A CA 1
ATOM 653 C C . ASN A 1 78 ? -6.346 7.021 -10.951 1.00 92.81 78 ASN A C 1
ATOM 655 O O . ASN A 1 78 ? -7.180 7.909 -10.803 1.00 92.81 78 ASN A O 1
ATOM 659 N N . ASN A 1 79 ? -6.249 6.298 -12.069 1.00 94.12 79 ASN A N 1
ATOM 660 C CA . ASN A 1 79 ? -7.158 6.431 -13.208 1.00 94.12 79 ASN A CA 1
ATOM 661 C C . ASN A 1 79 ? -8.351 5.466 -13.142 1.00 94.12 79 ASN A C 1
ATOM 663 O O . ASN A 1 79 ? -9.218 5.495 -14.018 1.00 94.12 79 ASN A O 1
ATOM 667 N N . LEU A 1 80 ? -8.408 4.598 -12.129 1.00 94.56 80 LEU A N 1
ATOM 668 C CA . LEU A 1 80 ? -9.568 3.751 -11.888 1.00 94.56 80 LEU A CA 1
ATOM 669 C C . LEU A 1 80 ? -10.802 4.609 -11.582 1.00 94.56 80 LEU A C 1
ATOM 671 O O . LEU A 1 80 ? -10.718 5.686 -10.988 1.00 94.56 80 LEU A O 1
ATOM 675 N N . LYS A 1 81 ? -11.980 4.117 -11.982 1.00 93.62 81 LYS A N 1
ATOM 676 C CA . LYS A 1 81 ? -13.236 4.810 -11.679 1.00 93.62 81 LYS A CA 1
ATOM 677 C C . LYS A 1 81 ? -13.436 4.869 -10.156 1.00 93.62 81 LYS A C 1
ATOM 679 O O . LYS A 1 81 ? -13.124 3.892 -9.471 1.00 93.62 81 LYS A O 1
ATOM 684 N N . PRO A 1 82 ? -13.998 5.960 -9.620 1.00 90.94 82 PRO A N 1
ATOM 685 C CA . PRO A 1 82 ? -14.384 6.019 -8.214 1.00 90.94 82 PRO A CA 1
ATOM 686 C C . PRO A 1 82 ? -15.311 4.863 -7.837 1.00 90.94 82 PRO A C 1
ATOM 688 O O . PRO A 1 82 ? -16.189 4.524 -8.632 1.00 90.94 82 PRO A O 1
ATOM 691 N N . ASN A 1 83 ? -15.146 4.301 -6.635 1.00 90.19 83 ASN A N 1
ATOM 692 C CA . ASN A 1 83 ? -15.943 3.167 -6.147 1.00 90.19 83 ASN A CA 1
ATOM 693 C C . ASN A 1 83 ? -15.952 1.959 -7.113 1.00 90.19 83 ASN A C 1
ATOM 695 O O . ASN A 1 83 ? -16.987 1.330 -7.284 1.00 90.19 83 ASN A O 1
ATOM 699 N N . SER A 1 84 ? -14.844 1.675 -7.803 1.00 93.31 84 SER A N 1
ATOM 700 C CA . SER A 1 84 ? -14.711 0.499 -8.681 1.00 93.31 84 SER A CA 1
ATOM 701 C C . SER A 1 84 ? -14.101 -0.721 -7.992 1.00 93.31 84 SER A C 1
ATOM 703 O O . SER A 1 84 ? -14.163 -1.821 -8.537 1.00 93.31 84 SER A O 1
ATOM 705 N N . ILE A 1 85 ? -13.513 -0.537 -6.811 1.00 92.06 85 ILE A N 1
ATOM 706 C CA . ILE A 1 85 ? -12.964 -1.601 -5.978 1.00 92.06 85 ILE A CA 1
ATOM 707 C 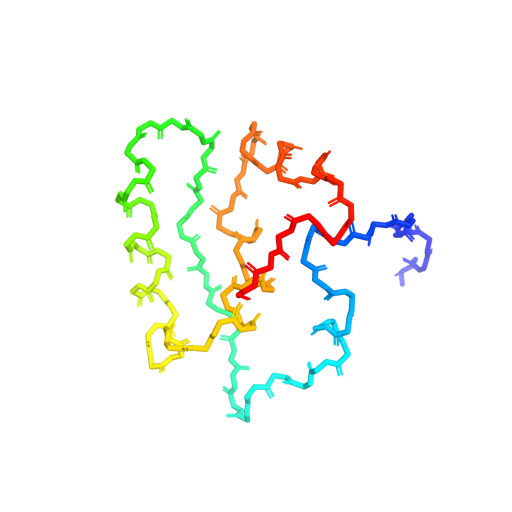C . ILE A 1 85 ? -13.897 -1.787 -4.786 1.00 92.06 85 ILE A C 1
ATOM 709 O O . ILE A 1 85 ? -14.180 -0.834 -4.061 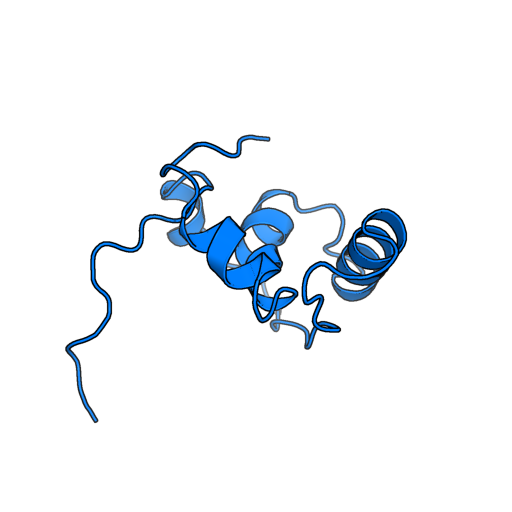1.00 92.06 85 ILE A O 1
ATOM 713 N N . HIS A 1 86 ? -14.346 -3.020 -4.579 1.00 82.50 86 HIS A N 1
ATOM 714 C CA . HIS A 1 86 ? -15.199 -3.424 -3.465 1.00 82.50 86 HIS A CA 1
ATOM 715 C C . HIS A 1 86 ? -14.596 -4.646 -2.769 1.00 82.50 86 HIS A C 1
ATOM 717 O O . HIS A 1 86 ? -13.808 -5.377 -3.372 1.00 82.50 86 HIS A O 1
ATOM 723 N N . THR A 1 87 ? -14.961 -4.833 -1.505 1.00 66.81 87 THR A N 1
ATOM 724 C CA . THR A 1 87 ? -14.692 -6.035 -0.702 1.00 66.81 87 THR A CA 1
ATOM 725 C C . THR A 1 87 ? -15.805 -7.053 -0.849 1.00 66.81 87 THR A C 1
ATOM 727 O O . THR A 1 87 ? -16.974 -6.601 -0.844 1.00 66.81 87 THR A O 1
#

Nearest PDB structures (foldseek):
  7zay-assembly1_B  TM=2.209E-01  e=5.266E+00  Homo sapiens